Protein AF-A0A8C3E072-F1 (afdb_monomer_lite)

Sequence (134 aa):
MSSDFQHYSFRMPNIGFQNLPLNIYIVVFGTAIFVFILSLLFCCYLIRLRHQAHKELYAYKQICAVCLEEFKPKDELGICPCKHAFHRKCLIKWLEVRKVCPLCNMPVLQLAQLHGKPDPGPPQGPLPGSQNIV

Structure (mmCIF, N/CA/C/O backbone):
data_AF-A0A8C3E072-F1
#
_entry.id   AF-A0A8C3E072-F1
#
loop_
_atom_site.group_PDB
_atom_site.id
_atom_site.type_symbol
_atom_site.label_atom_id
_atom_site.label_alt_id
_atom_site.label_comp_id
_atom_site.label_asym_id
_atom_site.label_entity_id
_atom_site.label_seq_id
_atom_site.pdbx_PDB_ins_code
_atom_site.Cartn_x
_atom_site.Cartn_y
_atom_site.Cartn_z
_atom_site.occupancy
_atom_site.B_iso_or_equiv
_atom_site.auth_seq_id
_atom_site.auth_comp_id
_atom_site.auth_asym_id
_atom_site.auth_atom_id
_atom_site.pdbx_PDB_model_num
ATOM 1 N N . MET A 1 1 ? -7.994 -13.173 -83.113 1.00 45.25 1 MET A N 1
ATOM 2 C CA . MET A 1 1 ? -6.946 -14.092 -82.610 1.00 45.25 1 MET A CA 1
ATOM 3 C C . MET A 1 1 ? -5.665 -13.643 -83.281 1.00 45.25 1 MET A C 1
ATOM 5 O O . MET A 1 1 ? -5.692 -13.550 -84.495 1.00 45.25 1 MET A O 1
ATOM 9 N N . SER A 1 2 ? -4.636 -13.130 -82.617 1.00 37.00 2 SER A N 1
ATOM 10 C CA . SER A 1 2 ? -3.878 -13.613 -81.448 1.00 37.00 2 SER A CA 1
ATOM 11 C C . SER A 1 2 ? -3.078 -12.404 -80.913 1.00 37.00 2 SER A C 1
ATOM 13 O O . SER A 1 2 ? -2.469 -11.697 -81.703 1.00 37.00 2 SER A O 1
ATOM 15 N N . SER A 1 3 ? -3.320 -11.916 -79.693 1.00 45.97 3 SER A N 1
ATOM 16 C CA . SER A 1 3 ? -2.537 -12.198 -78.474 1.00 45.97 3 SER A CA 1
ATOM 17 C C . SER A 1 3 ? -1.018 -12.047 -78.641 1.00 45.97 3 SER A C 1
ATOM 19 O O . SER A 1 3 ? -0.361 -13.031 -78.951 1.00 45.97 3 SER A O 1
ATOM 21 N N . ASP A 1 4 ? -0.476 -10.866 -78.328 1.00 44.88 4 ASP A N 1
ATOM 22 C CA . ASP A 1 4 ? 0.868 -10.773 -77.750 1.00 44.88 4 ASP A CA 1
ATOM 23 C C . ASP A 1 4 ? 0.899 -9.711 -76.644 1.00 44.88 4 ASP A C 1
ATOM 25 O O . ASP A 1 4 ? 0.771 -8.502 -76.843 1.00 44.88 4 ASP A O 1
ATOM 29 N N . PHE A 1 5 ? 0.954 -10.253 -75.437 1.00 45.62 5 PHE A N 1
ATOM 30 C CA . PHE A 1 5 ? 1.151 -9.610 -74.153 1.00 45.62 5 PHE A CA 1
ATOM 31 C C . PHE A 1 5 ? 2.670 -9.575 -73.919 1.00 45.62 5 PHE A C 1
ATOM 33 O O . PHE A 1 5 ? 3.356 -10.473 -74.387 1.00 45.62 5 PHE A O 1
ATOM 40 N N . GLN A 1 6 ? 3.159 -8.638 -73.099 1.00 46.97 6 GLN A N 1
ATOM 41 C CA . GLN A 1 6 ? 4.551 -8.508 -72.610 1.00 46.97 6 GLN A CA 1
ATOM 42 C C . GLN A 1 6 ? 5.465 -7.580 -73.425 1.00 46.97 6 GLN A C 1
ATOM 44 O O . GLN A 1 6 ? 6.183 -8.019 -74.309 1.00 46.97 6 GLN A O 1
ATOM 49 N N . HIS A 1 7 ? 5.526 -6.304 -73.028 1.00 46.53 7 HIS A N 1
ATOM 50 C CA . HIS A 1 7 ? 6.793 -5.653 -72.643 1.00 46.53 7 HIS A CA 1
ATOM 51 C C . HIS A 1 7 ? 6.527 -4.238 -72.093 1.00 46.53 7 HIS A C 1
ATOM 53 O O . HIS A 1 7 ? 7.050 -3.236 -72.578 1.00 46.53 7 HIS A O 1
ATOM 59 N N . TYR A 1 8 ? 5.718 -4.125 -71.031 1.00 47.34 8 TYR A N 1
ATOM 60 C CA . TYR A 1 8 ? 5.879 -2.968 -70.153 1.00 47.34 8 TYR A CA 1
ATOM 61 C C . TYR A 1 8 ? 7.179 -3.218 -69.378 1.00 47.34 8 TYR A C 1
ATOM 63 O O . TYR A 1 8 ? 7.252 -4.005 -68.439 1.00 47.34 8 TYR A O 1
ATOM 71 N N . SER A 1 9 ? 8.266 -2.619 -69.850 1.00 47.91 9 SER A N 1
ATOM 72 C CA . SER A 1 9 ? 9.508 -2.565 -69.094 1.00 47.91 9 SER A CA 1
ATOM 73 C C . SER A 1 9 ? 9.251 -1.653 -67.898 1.00 47.91 9 SER A C 1
ATOM 75 O O . SER A 1 9 ? 9.415 -0.436 -67.983 1.00 47.91 9 SER A O 1
ATOM 77 N N . PHE A 1 10 ? 8.781 -2.221 -66.784 1.00 42.47 10 PHE A N 1
ATOM 78 C CA . PHE A 1 10 ? 8.817 -1.549 -65.490 1.00 42.47 10 PHE A CA 1
ATOM 79 C C . PHE A 1 10 ? 10.282 -1.501 -65.059 1.00 42.47 10 PHE A C 1
ATOM 81 O O . PHE A 1 10 ? 10.759 -2.292 -64.247 1.00 42.47 10 PHE A O 1
ATOM 88 N N . ARG A 1 11 ? 11.033 -0.598 -65.691 1.00 50.91 11 ARG A N 1
ATOM 89 C CA . ARG A 1 11 ? 12.387 -0.247 -65.297 1.00 50.91 11 ARG A CA 1
ATOM 90 C C . ARG A 1 11 ? 12.263 0.455 -63.950 1.00 50.91 11 ARG A C 1
ATOM 92 O O . ARG A 1 11 ? 12.093 1.669 -63.886 1.00 50.91 11 ARG A O 1
ATOM 99 N N . MET A 1 12 ? 12.312 -0.330 -62.877 1.00 50.84 12 MET A N 1
ATOM 100 C CA . MET A 1 12 ? 12.585 0.199 -61.548 1.00 50.84 12 MET A CA 1
ATOM 101 C C . MET A 1 12 ? 13.869 1.032 -61.658 1.00 50.84 12 MET A C 1
ATOM 103 O O . MET A 1 12 ? 14.860 0.531 -62.205 1.00 50.84 12 MET A O 1
ATOM 107 N N . PRO A 1 13 ? 13.880 2.297 -61.206 1.00 52.59 13 PRO A N 1
ATOM 108 C CA . PRO A 1 13 ? 15.124 3.030 -61.083 1.00 52.59 13 PRO A CA 1
ATOM 109 C C . PRO A 1 13 ? 16.059 2.194 -60.216 1.00 52.59 13 PRO A C 1
ATOM 111 O O . PRO A 1 13 ? 15.659 1.691 -59.166 1.00 52.59 13 PRO A O 1
ATOM 114 N N . ASN A 1 14 ? 17.287 2.005 -60.684 1.00 51.91 14 ASN A N 1
ATOM 115 C CA . ASN A 1 14 ? 18.350 1.390 -59.912 1.00 51.91 14 ASN A CA 1
ATOM 116 C C . ASN A 1 14 ? 18.610 2.302 -58.702 1.00 51.91 14 ASN A C 1
ATOM 118 O O . ASN A 1 14 ? 19.337 3.289 -58.802 1.00 51.91 14 ASN A O 1
ATOM 122 N N . ILE A 1 15 ? 17.930 2.034 -57.583 1.00 56.62 15 ILE A N 1
ATOM 123 C CA . ILE A 1 15 ? 18.230 2.653 -56.295 1.00 56.62 15 ILE A CA 1
ATOM 124 C C . ILE A 1 15 ? 19.592 2.079 -55.921 1.00 56.62 15 ILE A C 1
ATOM 126 O O . ILE A 1 15 ? 19.693 0.925 -55.507 1.00 56.62 15 ILE A O 1
ATOM 130 N N . GLY A 1 16 ? 20.640 2.856 -56.195 1.00 51.41 16 GLY A N 1
ATOM 131 C CA . GLY A 1 16 ? 22.029 2.430 -56.102 1.00 51.41 16 GLY A CA 1
ATOM 132 C C . GLY A 1 16 ? 22.314 1.672 -54.806 1.00 51.41 16 GLY A C 1
ATOM 133 O O . GLY A 1 16 ? 22.296 2.235 -53.712 1.00 51.41 16 GLY A O 1
ATOM 134 N N . PHE A 1 17 ? 22.637 0.389 -54.961 1.00 51.12 17 PHE A N 1
ATOM 135 C CA . PHE A 1 17 ? 22.998 -0.581 -53.920 1.00 51.12 17 PHE A CA 1
ATOM 136 C C . PHE A 1 17 ? 24.263 -0.215 -53.112 1.00 51.12 17 PHE A C 1
ATOM 138 O O . PHE A 1 17 ? 24.693 -0.977 -52.252 1.00 51.12 17 PHE A O 1
ATOM 145 N N . GLN A 1 18 ? 24.870 0.947 -53.353 1.00 54.28 18 GLN A N 1
ATOM 146 C CA . GLN A 1 18 ? 26.139 1.357 -52.747 1.00 54.28 18 GLN A CA 1
ATOM 147 C C . GLN A 1 18 ? 25.982 2.043 -51.377 1.00 54.28 18 GLN A C 1
ATOM 149 O O . GLN A 1 18 ? 26.940 2.083 -50.615 1.00 54.28 18 GLN A O 1
ATOM 154 N N . ASN A 1 19 ? 24.771 2.489 -51.012 1.00 56.34 19 ASN A N 1
ATOM 155 C CA . ASN A 1 19 ? 24.436 3.001 -49.667 1.00 56.34 19 ASN A CA 1
ATOM 156 C C . ASN A 1 19 ? 23.487 2.073 -48.887 1.00 56.34 19 ASN A C 1
ATOM 158 O O . ASN A 1 19 ? 23.008 2.415 -47.805 1.00 56.34 19 ASN A O 1
ATOM 162 N N . LEU A 1 20 ? 23.223 0.880 -49.427 1.00 61.16 20 LEU A N 1
ATOM 163 C CA . LEU A 1 20 ? 22.386 -0.140 -48.809 1.00 61.16 20 LEU A CA 1
ATOM 164 C C . LEU A 1 20 ? 22.819 -0.510 -47.374 1.00 61.16 20 LEU A C 1
ATOM 166 O O . LEU A 1 20 ? 21.934 -0.579 -46.525 1.00 61.16 20 LEU A O 1
ATOM 170 N N . PRO A 1 21 ? 24.121 -0.673 -47.038 1.00 73.00 21 PRO A N 1
ATOM 171 C CA . PRO A 1 21 ? 24.501 -1.017 -45.666 1.00 73.00 21 PRO A CA 1
ATOM 172 C C . PRO A 1 21 ? 24.212 0.111 -44.664 1.00 73.00 21 PRO A C 1
ATOM 174 O O . PRO A 1 21 ? 23.783 -0.176 -43.550 1.00 73.00 21 PRO A O 1
ATOM 177 N N . LEU A 1 22 ? 24.369 1.384 -45.051 1.00 78.25 22 LEU A N 1
ATOM 178 C CA . LEU A 1 22 ? 24.089 2.524 -44.169 1.00 78.25 22 LEU A CA 1
ATOM 179 C C . LEU A 1 22 ? 22.581 2.762 -44.006 1.00 78.25 22 LEU A C 1
ATOM 181 O O . LEU A 1 22 ? 22.112 2.989 -42.895 1.00 78.25 22 LEU A O 1
ATOM 185 N N . ASN A 1 23 ? 21.803 2.641 -45.084 1.00 76.81 23 ASN A N 1
ATOM 186 C CA . ASN A 1 23 ? 20.345 2.770 -45.023 1.00 76.81 23 ASN A CA 1
ATOM 187 C C . ASN A 1 23 ? 19.715 1.632 -44.207 1.00 76.81 23 ASN A C 1
ATOM 189 O O . ASN A 1 23 ? 18.830 1.879 -43.390 1.00 76.81 23 ASN A O 1
ATOM 193 N N . ILE A 1 24 ? 20.204 0.398 -44.376 1.00 84.69 24 ILE A N 1
ATOM 194 C CA . ILE A 1 24 ? 19.781 -0.746 -43.560 1.00 84.69 24 ILE A CA 1
ATOM 195 C C . ILE A 1 24 ? 20.155 -0.512 -42.094 1.00 84.69 24 ILE A C 1
ATOM 197 O O . ILE A 1 24 ? 19.319 -0.727 -41.221 1.00 84.69 24 ILE A O 1
ATOM 201 N N . TYR A 1 25 ? 21.362 -0.012 -41.813 1.00 84.81 25 TYR A N 1
ATOM 202 C CA . TYR A 1 25 ? 21.774 0.347 -40.457 1.00 84.81 25 TYR A CA 1
ATOM 203 C C . TYR A 1 25 ? 20.836 1.402 -39.851 1.00 84.81 25 TYR A C 1
ATOM 205 O O . TYR A 1 25 ? 20.302 1.192 -38.772 1.00 84.81 25 TYR A O 1
ATOM 213 N N . ILE A 1 26 ? 20.522 2.492 -40.551 1.00 86.88 26 ILE A N 1
ATOM 214 C CA . ILE A 1 26 ? 19.606 3.529 -40.042 1.00 86.88 26 ILE A CA 1
ATOM 215 C C . ILE A 1 26 ? 18.222 2.950 -39.711 1.00 86.88 26 ILE A C 1
ATOM 217 O O . ILE A 1 26 ? 17.650 3.291 -38.677 1.00 86.88 26 ILE A O 1
ATOM 221 N N . VAL A 1 27 ? 17.698 2.044 -40.540 1.00 89.31 27 VAL A N 1
ATOM 222 C CA . VAL A 1 27 ? 16.401 1.398 -40.289 1.00 89.31 27 VAL A CA 1
ATOM 223 C C . VAL A 1 27 ? 16.474 0.454 -39.091 1.00 89.31 27 VAL A C 1
ATOM 225 O O . VAL A 1 27 ? 15.602 0.510 -38.231 1.00 89.31 27 VAL A O 1
ATOM 228 N N . VAL A 1 28 ? 17.507 -0.383 -38.993 1.00 90.00 28 VAL A N 1
ATOM 229 C CA . VAL A 1 28 ? 17.673 -1.343 -37.888 1.00 90.00 28 VAL A CA 1
ATOM 230 C C . VAL A 1 28 ? 17.914 -0.626 -36.560 1.00 90.00 28 VAL A C 1
ATOM 232 O O . VAL A 1 28 ? 17.312 -0.973 -35.549 1.00 90.00 28 VAL A O 1
ATOM 235 N N . PHE A 1 29 ? 18.748 0.411 -36.549 1.00 93.25 29 PHE A N 1
ATOM 236 C CA . PHE A 1 29 ? 18.990 1.216 -35.354 1.00 93.25 29 PHE A CA 1
ATOM 237 C C . PHE A 1 29 ? 17.768 2.057 -35.000 1.00 93.25 29 PHE A C 1
ATOM 239 O O . PHE A 1 29 ? 17.416 2.153 -33.829 1.00 93.25 29 PHE A O 1
ATOM 246 N N . GLY A 1 30 ? 17.075 2.610 -35.996 1.00 93.38 30 GLY A N 1
ATOM 247 C CA . GLY A 1 30 ? 15.836 3.351 -35.795 1.00 93.38 30 GLY A CA 1
ATOM 248 C C . GLY A 1 30 ? 14.741 2.487 -35.177 1.00 93.38 30 GLY A C 1
ATOM 249 O O . GLY A 1 30 ? 14.139 2.888 -34.184 1.00 93.38 30 GLY A O 1
ATOM 250 N N . THR A 1 31 ? 14.517 1.277 -35.697 1.00 94.00 31 THR A N 1
ATOM 251 C CA . THR A 1 31 ? 13.529 0.350 -35.130 1.00 94.00 31 THR A CA 1
ATOM 252 C C . THR A 1 31 ? 13.959 -0.168 -33.764 1.00 94.00 31 THR A C 1
ATOM 254 O O . THR A 1 31 ? 13.121 -0.226 -32.870 1.00 94.00 31 THR A O 1
ATOM 257 N N . ALA A 1 32 ? 15.245 -0.459 -33.545 1.00 93.94 32 ALA A N 1
ATOM 258 C CA . ALA A 1 32 ? 15.752 -0.871 -32.238 1.00 93.94 32 ALA A CA 1
ATOM 259 C C . ALA A 1 32 ? 15.588 0.232 -31.179 1.00 93.94 32 ALA A C 1
ATOM 261 O O . ALA A 1 32 ? 15.094 -0.040 -30.086 1.00 93.94 32 ALA A O 1
ATOM 262 N N . ILE A 1 33 ? 15.933 1.483 -31.504 1.00 96.19 33 ILE A N 1
ATOM 263 C CA . ILE A 1 33 ? 15.748 2.637 -30.612 1.00 96.19 33 ILE A CA 1
ATOM 264 C C . ILE A 1 33 ? 14.262 2.879 -30.369 1.00 96.19 33 ILE A C 1
ATOM 266 O O . ILE A 1 33 ? 13.862 3.095 -29.231 1.00 96.19 33 ILE A O 1
ATOM 270 N N . PHE A 1 34 ? 13.429 2.809 -31.405 1.00 96.44 34 PHE A N 1
ATOM 271 C CA . PHE A 1 34 ? 11.990 2.992 -31.266 1.00 96.44 34 PHE A CA 1
ATOM 272 C C . PHE A 1 34 ? 11.369 1.920 -30.367 1.00 96.44 34 PHE A C 1
ATOM 274 O O . PHE A 1 34 ? 10.646 2.253 -29.433 1.00 96.44 34 PHE A O 1
ATOM 281 N N . VAL A 1 35 ? 11.706 0.646 -30.580 1.00 96.50 35 VAL A N 1
ATOM 282 C CA . VAL A 1 35 ? 11.262 -0.467 -29.731 1.00 96.50 35 VAL A CA 1
ATOM 283 C C . VAL A 1 35 ? 11.770 -0.294 -28.302 1.00 96.50 35 VAL A C 1
ATOM 285 O O . VAL A 1 35 ? 11.007 -0.491 -27.360 1.00 96.50 35 VAL A O 1
ATOM 288 N N . PHE A 1 36 ? 13.020 0.135 -28.121 1.00 97.06 36 PHE A N 1
ATOM 289 C CA . PHE A 1 36 ? 13.574 0.409 -26.800 1.00 97.06 36 PHE A CA 1
ATOM 290 C C . PHE A 1 36 ? 12.840 1.560 -26.101 1.00 97.06 36 PHE A C 1
ATOM 292 O O . PHE A 1 36 ? 12.435 1.412 -24.952 1.00 97.06 36 PHE A O 1
ATOM 299 N N . ILE A 1 37 ? 12.586 2.674 -26.795 1.00 96.69 37 ILE A N 1
ATOM 300 C CA . ILE A 1 37 ? 11.828 3.814 -26.265 1.00 96.69 37 ILE A CA 1
ATOM 301 C C . ILE A 1 37 ? 10.405 3.385 -25.917 1.00 96.69 37 ILE A C 1
ATOM 303 O O . ILE A 1 37 ? 9.952 3.667 -24.813 1.00 96.69 37 ILE A O 1
ATOM 307 N N . LEU A 1 38 ? 9.706 2.673 -26.803 1.00 96.06 38 LEU A N 1
ATOM 308 C CA . LEU A 1 38 ? 8.363 2.171 -26.518 1.00 96.06 38 LEU A CA 1
ATOM 309 C C . LEU A 1 38 ? 8.360 1.219 -25.323 1.00 96.06 38 LEU A C 1
ATOM 311 O O . LEU A 1 38 ? 7.481 1.323 -24.471 1.00 96.06 38 LEU A O 1
ATOM 315 N N . SER A 1 39 ? 9.358 0.342 -25.216 1.00 96.56 39 SER A N 1
ATOM 316 C CA . SER A 1 39 ? 9.517 -0.537 -24.062 1.00 96.56 39 SER A CA 1
ATOM 317 C C . SER A 1 39 ? 9.760 0.261 -22.785 1.00 96.56 39 SER A C 1
ATOM 319 O O . SER A 1 39 ? 9.147 -0.049 -21.771 1.00 96.56 39 SER A O 1
ATOM 321 N N . LEU A 1 40 ? 10.609 1.292 -22.804 1.00 96.62 40 LEU A N 1
ATOM 322 C CA . LEU A 1 40 ? 10.842 2.151 -21.643 1.00 96.62 40 LEU A CA 1
ATOM 323 C C . LEU A 1 40 ? 9.592 2.943 -21.265 1.00 96.62 40 LEU A C 1
ATOM 325 O O . LEU A 1 40 ? 9.258 3.012 -20.086 1.00 96.62 40 LEU A O 1
ATOM 329 N N . LEU A 1 41 ? 8.877 3.508 -22.237 1.00 96.25 41 LEU A N 1
ATOM 330 C CA . LEU A 1 41 ? 7.624 4.225 -22.007 1.00 96.25 41 LEU A CA 1
ATOM 331 C C . LEU A 1 41 ? 6.564 3.294 -21.421 1.00 96.25 41 LEU A C 1
ATOM 333 O O . LEU A 1 41 ? 5.914 3.657 -20.443 1.00 96.25 41 LEU A O 1
ATOM 337 N N . PHE A 1 42 ? 6.435 2.082 -21.959 1.00 96.38 42 PHE A N 1
ATOM 338 C CA . PHE A 1 42 ? 5.529 1.065 -21.443 1.00 96.38 42 PHE A CA 1
ATOM 339 C C . PHE A 1 42 ? 5.926 0.616 -20.032 1.00 96.38 42 PHE A C 1
ATOM 341 O O . PHE A 1 42 ? 5.085 0.603 -19.137 1.00 96.38 42 PHE A O 1
ATOM 348 N N . CYS A 1 43 ? 7.209 0.342 -19.784 1.00 96.75 43 CYS A N 1
ATOM 349 C CA . CYS A 1 43 ? 7.727 0.027 -18.453 1.00 96.75 43 CYS A CA 1
ATOM 350 C C . CYS A 1 43 ? 7.445 1.160 -17.461 1.00 96.75 43 CYS A C 1
ATOM 352 O O . CYS A 1 43 ? 6.923 0.911 -16.377 1.00 96.75 43 CYS A O 1
ATOM 354 N N . CYS A 1 44 ? 7.729 2.410 -17.830 1.00 95.44 44 CYS A N 1
ATOM 355 C CA . CYS A 1 44 ? 7.430 3.586 -17.019 1.00 95.44 44 CYS A CA 1
ATOM 356 C C . CYS A 1 44 ? 5.930 3.713 -16.746 1.00 95.44 44 CYS A C 1
ATOM 358 O O . CYS A 1 44 ? 5.542 3.978 -15.611 1.00 95.44 44 CYS A O 1
ATOM 360 N N . TYR A 1 45 ? 5.088 3.484 -17.753 1.00 95.06 45 TYR A N 1
ATOM 361 C CA . TYR A 1 45 ? 3.637 3.503 -17.615 1.00 95.06 45 TYR A CA 1
ATOM 362 C C . TYR A 1 45 ? 3.149 2.421 -16.641 1.00 95.06 45 TYR A C 1
ATOM 364 O O . TYR A 1 45 ? 2.442 2.739 -15.686 1.00 95.06 45 TYR A O 1
ATOM 372 N N . LEU A 1 46 ? 3.599 1.171 -16.791 1.00 92.81 46 LEU A N 1
ATOM 373 C CA . LEU A 1 46 ? 3.261 0.081 -15.870 1.00 92.81 46 LEU A CA 1
ATOM 374 C C . LEU A 1 46 ? 3.773 0.336 -14.449 1.00 92.81 46 LEU A C 1
ATOM 376 O O . LEU A 1 46 ? 3.059 0.088 -13.478 1.00 92.81 46 LEU A O 1
ATOM 380 N N . ILE A 1 47 ? 4.992 0.860 -14.301 1.00 91.75 47 ILE A N 1
ATOM 381 C CA . ILE A 1 47 ? 5.548 1.229 -12.995 1.00 91.75 47 ILE A CA 1
ATOM 382 C C . ILE A 1 47 ? 4.704 2.335 -12.355 1.00 91.75 47 ILE A C 1
ATOM 384 O O . ILE A 1 47 ? 4.409 2.248 -11.166 1.00 91.75 47 ILE A O 1
ATOM 388 N N . ARG A 1 48 ? 4.279 3.347 -13.120 1.00 90.31 48 ARG A N 1
ATOM 389 C CA . ARG A 1 48 ? 3.401 4.426 -12.642 1.00 90.31 48 ARG A CA 1
ATOM 390 C C . ARG A 1 48 ? 2.029 3.900 -12.226 1.00 90.31 48 ARG A C 1
ATOM 392 O O . ARG A 1 48 ? 1.580 4.245 -11.136 1.00 90.31 48 ARG A O 1
ATOM 399 N N . LEU A 1 49 ? 1.413 3.026 -13.024 1.00 85.94 49 LEU A N 1
ATOM 400 C CA . LEU A 1 49 ? 0.150 2.366 -12.675 1.00 85.94 49 LEU A CA 1
ATOM 401 C C . LEU A 1 49 ? 0.279 1.547 -11.386 1.00 85.94 49 LEU A C 1
ATOM 403 O O . LEU A 1 49 ? -0.533 1.688 -10.472 1.00 85.94 49 LEU A O 1
ATOM 407 N N . ARG A 1 50 ? 1.343 0.744 -11.269 1.00 84.94 50 ARG A N 1
ATOM 408 C CA . ARG A 1 50 ? 1.635 -0.029 -10.057 1.00 84.94 50 ARG A CA 1
ATOM 409 C C . ARG A 1 50 ? 1.860 0.885 -8.855 1.00 84.94 50 ARG A C 1
ATOM 411 O O . ARG A 1 50 ? 1.357 0.603 -7.773 1.00 84.94 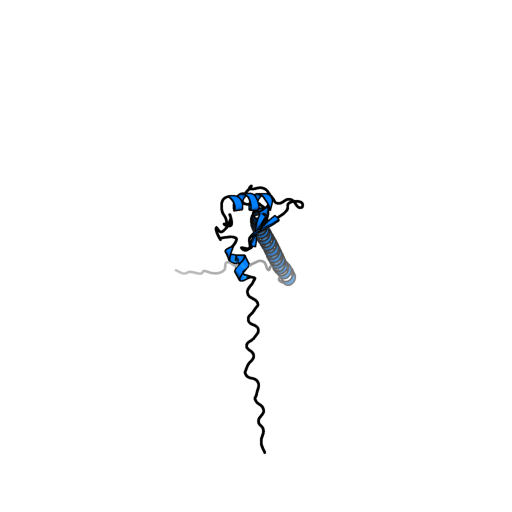50 ARG A O 1
ATOM 418 N N . HIS A 1 51 ? 2.585 1.986 -9.031 1.00 81.00 51 HIS A N 1
ATOM 419 C CA . HIS A 1 51 ? 2.836 2.948 -7.963 1.00 81.00 51 HIS A CA 1
ATOM 420 C C . HIS A 1 51 ? 1.543 3.627 -7.493 1.00 81.00 51 HIS A C 1
ATOM 422 O O . HIS A 1 51 ? 1.363 3.822 -6.294 1.00 81.00 51 HIS A O 1
ATOM 428 N N . GLN A 1 52 ? 0.624 3.947 -8.407 1.00 80.00 52 GLN A N 1
ATOM 429 C CA . GLN A 1 52 ? -0.676 4.516 -8.058 1.00 80.00 52 GLN A CA 1
ATOM 430 C C . GLN A 1 52 ? -1.523 3.520 -7.254 1.00 80.00 52 GLN A C 1
ATOM 432 O O . GLN A 1 52 ? -2.012 3.874 -6.186 1.00 80.00 52 GLN A O 1
ATOM 437 N N . ALA A 1 53 ? -1.594 2.255 -7.681 1.00 77.56 53 ALA A N 1
ATOM 438 C CA . ALA A 1 53 ? -2.290 1.209 -6.927 1.00 77.56 53 ALA A CA 1
ATOM 439 C C . ALA A 1 53 ? -1.673 0.968 -5.532 1.00 77.56 53 ALA A C 1
ATOM 441 O O . ALA A 1 53 ? -2.389 0.816 -4.543 1.00 77.56 53 ALA A O 1
ATOM 442 N N . HIS A 1 54 ? -0.340 0.980 -5.427 1.00 76.25 54 HIS A N 1
ATOM 443 C CA . HIS A 1 54 ? 0.349 0.842 -4.142 1.00 76.25 54 HIS A CA 1
ATOM 444 C C . HIS A 1 54 ? 0.162 2.057 -3.226 1.00 76.25 54 HIS A C 1
ATOM 446 O O . HIS A 1 54 ? 0.121 1.872 -2.012 1.00 76.25 54 HIS A O 1
ATOM 452 N N . LYS A 1 55 ? 0.042 3.275 -3.771 1.00 74.31 55 LYS A N 1
ATOM 453 C CA . LYS A 1 55 ? -0.187 4.490 -2.977 1.00 74.31 55 LYS A CA 1
ATOM 454 C C . LYS A 1 55 ? -1.548 4.450 -2.284 1.00 74.31 55 LYS A C 1
ATOM 456 O O . LYS A 1 55 ? -1.596 4.707 -1.088 1.00 74.31 55 LYS A O 1
ATOM 461 N N . GLU A 1 56 ? -2.607 4.060 -2.993 1.00 75.88 56 GLU A N 1
ATOM 462 C CA . GLU A 1 56 ? -3.957 3.931 -2.419 1.00 75.88 56 GLU A CA 1
ATOM 463 C C . GLU A 1 56 ? -4.001 2.852 -1.325 1.00 75.88 56 GLU A C 1
ATOM 465 O O . GLU A 1 56 ? -4.509 3.079 -0.227 1.00 75.88 56 GLU A O 1
ATOM 470 N N . LEU A 1 57 ? -3.384 1.691 -1.579 1.00 76.62 57 LEU A N 1
ATOM 471 C CA . LEU A 1 57 ? -3.338 0.601 -0.602 1.00 76.62 57 LEU A CA 1
ATOM 472 C C . LEU A 1 57 ? -2.465 0.939 0.618 1.00 76.62 57 LEU A C 1
ATOM 474 O O . LEU A 1 57 ? -2.798 0.561 1.743 1.00 76.62 57 LEU A O 1
ATOM 478 N N . TYR A 1 58 ? -1.352 1.652 0.420 1.00 72.94 58 TYR A N 1
ATOM 479 C CA . TYR A 1 58 ? -0.503 2.114 1.516 1.00 72.94 58 TYR A CA 1
ATOM 480 C C . TYR A 1 58 ? -1.193 3.210 2.331 1.00 72.94 58 TYR A C 1
ATOM 482 O O . TYR A 1 58 ? -1.144 3.144 3.554 1.00 72.94 58 TYR A O 1
ATOM 490 N N . ALA A 1 59 ? -1.889 4.152 1.685 1.00 69.62 59 ALA A N 1
ATOM 491 C CA . ALA A 1 59 ? -2.674 5.186 2.356 1.00 69.62 59 ALA A CA 1
ATOM 492 C C . ALA A 1 59 ? -3.777 4.574 3.232 1.00 69.62 59 ALA A C 1
ATOM 494 O O . ALA A 1 59 ? -3.844 4.887 4.415 1.00 69.62 59 ALA A O 1
ATOM 495 N N . TYR A 1 60 ? -4.546 3.606 2.717 1.00 69.56 60 TYR A N 1
ATOM 496 C CA . TYR A 1 60 ? -5.515 2.834 3.512 1.00 69.56 60 TYR A CA 1
ATOM 497 C C . TYR A 1 60 ? -4.873 2.171 4.743 1.00 69.56 60 TYR A C 1
ATOM 499 O O . TYR A 1 60 ? -5.443 2.187 5.833 1.00 69.56 60 TYR A O 1
ATOM 507 N N . LYS A 1 61 ? -3.661 1.621 4.599 1.00 72.81 61 LYS A N 1
ATOM 508 C CA . LYS A 1 61 ? -2.936 0.981 5.706 1.00 72.81 61 LYS A CA 1
ATOM 509 C C . LYS A 1 61 ? -2.421 1.983 6.749 1.00 72.81 61 LYS A C 1
ATOM 511 O O . LYS A 1 61 ? -2.069 1.566 7.850 1.00 72.81 61 LYS A O 1
ATOM 516 N N . GLN A 1 62 ? -2.377 3.272 6.412 1.00 83.81 62 GLN A N 1
ATOM 517 C CA . GLN A 1 62 ? -2.018 4.359 7.321 1.00 83.81 62 GLN A CA 1
ATOM 518 C C . GLN A 1 62 ? -3.241 5.037 7.962 1.00 83.81 62 GLN A C 1
ATOM 520 O O . GLN A 1 62 ? -3.075 6.041 8.645 1.00 83.81 62 GLN A O 1
ATOM 525 N N . ILE A 1 63 ? -4.456 4.514 7.766 1.00 88.44 63 ILE A N 1
ATOM 526 C CA . ILE A 1 63 ? -5.688 5.085 8.320 1.00 88.44 63 ILE A CA 1
ATOM 527 C C . ILE A 1 63 ? -6.222 4.182 9.434 1.00 88.44 63 ILE A C 1
ATOM 529 O O . ILE A 1 63 ? -6.316 2.960 9.303 1.00 88.44 63 ILE A O 1
ATOM 533 N N . CYS A 1 64 ? -6.622 4.782 10.551 1.00 90.19 6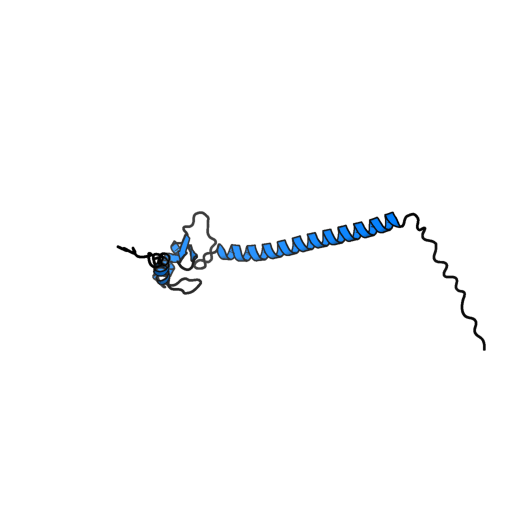4 CYS A N 1
ATOM 534 C CA . CYS A 1 64 ? -7.280 4.057 11.625 1.00 90.19 64 CYS A CA 1
ATOM 535 C C . CYS A 1 64 ? -8.736 3.745 11.249 1.00 90.19 64 CYS A C 1
ATOM 537 O O . CYS A 1 64 ? -9.561 4.648 11.194 1.00 90.19 64 CYS A O 1
ATOM 539 N N . ALA A 1 65 ? -9.107 2.469 11.101 1.00 88.38 65 ALA A N 1
ATOM 540 C CA . ALA A 1 65 ? -10.476 2.091 10.708 1.00 88.38 65 ALA A CA 1
ATOM 541 C C . ALA A 1 65 ? -11.577 2.411 11.749 1.00 88.38 65 ALA A C 1
ATOM 543 O O . ALA A 1 65 ? -12.752 2.192 11.477 1.00 88.38 65 ALA A O 1
ATOM 544 N N . VAL A 1 66 ? -11.215 2.896 12.945 1.00 88.62 66 VAL A N 1
ATOM 545 C CA . VAL A 1 66 ? -12.174 3.270 14.001 1.00 88.62 66 VAL A CA 1
ATOM 546 C C . VAL A 1 66 ? -12.556 4.751 13.926 1.00 88.62 66 VAL A C 1
ATOM 548 O O . VAL A 1 66 ? -13.729 5.073 14.070 1.00 88.62 66 VAL A O 1
ATOM 551 N N . CYS A 1 67 ? -11.587 5.652 13.724 1.00 90.94 67 CYS A N 1
ATOM 552 C CA . CYS A 1 67 ? -11.841 7.096 13.609 1.00 90.94 67 CYS A CA 1
ATOM 553 C C . CYS A 1 67 ? -11.732 7.633 12.175 1.00 90.94 67 CYS A C 1
ATOM 555 O O . CYS A 1 67 ? -12.080 8.784 11.948 1.00 90.94 67 CYS A O 1
ATOM 557 N N . LEU A 1 68 ? -11.285 6.807 11.223 1.00 88.56 68 LEU A N 1
ATOM 558 C CA . LEU A 1 68 ? -11.060 7.146 9.813 1.00 88.56 68 LEU A CA 1
ATOM 559 C C . LEU A 1 68 ? -10.028 8.267 9.588 1.00 88.56 68 LEU A C 1
ATOM 561 O O . LEU A 1 68 ? -10.019 8.899 8.537 1.00 88.56 68 LEU A O 1
ATOM 565 N N . GLU A 1 69 ? -9.131 8.482 10.553 1.00 89.25 69 GLU A N 1
ATOM 566 C CA . GLU A 1 69 ? -8.033 9.453 10.468 1.00 89.25 69 GLU A CA 1
ATOM 567 C C . GLU A 1 69 ? -6.693 8.766 10.164 1.00 89.25 69 GLU A C 1
ATOM 569 O O . GLU A 1 69 ? -6.463 7.623 10.575 1.00 89.25 69 GLU A O 1
ATOM 574 N N . GLU A 1 70 ? -5.799 9.478 9.475 1.00 88.38 70 GLU A N 1
ATOM 575 C CA . GLU A 1 70 ? -4.418 9.049 9.217 1.00 88.38 70 GLU A CA 1
ATOM 576 C C . GLU A 1 70 ? -3.581 9.006 10.506 1.00 88.38 70 GLU A C 1
ATOM 578 O O . GLU A 1 70 ? -3.692 9.889 11.360 1.00 88.38 70 GLU A O 1
ATOM 583 N N . PHE A 1 71 ? -2.700 8.009 10.623 1.00 88.38 71 PHE A N 1
ATOM 584 C CA . PHE A 1 71 ? -1.746 7.901 11.724 1.00 88.38 71 PHE A CA 1
ATOM 585 C C . PHE A 1 71 ? -0.723 9.036 11.660 1.00 88.38 71 PHE A C 1
ATOM 587 O O . PHE A 1 71 ? 0.020 9.171 10.684 1.00 88.38 71 PHE A O 1
ATOM 594 N N . LYS A 1 72 ? -0.614 9.829 12.727 1.00 85.62 72 LYS A N 1
ATOM 595 C CA . LYS A 1 72 ? 0.449 10.831 12.852 1.00 85.62 72 LYS A CA 1
ATOM 596 C C . LYS A 1 72 ? 1.690 10.182 13.466 1.00 85.62 72 LYS A C 1
ATOM 598 O O . LYS A 1 72 ? 1.575 9.284 14.298 1.00 85.62 72 LYS A O 1
ATOM 603 N N . PRO A 1 73 ? 2.903 10.679 13.166 1.00 76.44 73 PRO A N 1
ATOM 604 C CA . PRO A 1 73 ? 4.150 10.130 13.713 1.00 76.44 73 PRO A CA 1
ATOM 605 C C . PRO A 1 73 ? 4.258 10.193 15.248 1.00 76.44 73 PRO A C 1
ATOM 607 O O . PRO A 1 73 ? 5.159 9.588 15.819 1.00 76.44 73 PRO A O 1
ATOM 610 N N . LYS A 1 74 ? 3.370 10.933 15.922 1.00 81.81 74 LYS A N 1
ATOM 611 C CA . LYS A 1 74 ? 3.301 11.035 17.388 1.00 81.81 74 LYS A CA 1
ATOM 612 C C . LYS A 1 74 ? 2.165 10.214 18.004 1.00 81.81 74 LYS A C 1
ATOM 614 O O . LYS A 1 74 ? 2.005 10.246 19.222 1.00 81.81 74 LYS A O 1
ATOM 619 N N . ASP A 1 75 ? 1.366 9.527 17.194 1.00 85.31 75 ASP A N 1
ATOM 620 C CA . ASP A 1 75 ? 0.237 8.767 17.703 1.00 85.31 75 ASP A CA 1
ATOM 621 C C . ASP A 1 75 ? 0.692 7.413 18.244 1.00 85.31 75 ASP A C 1
ATOM 623 O O . ASP A 1 75 ? 1.449 6.671 17.618 1.00 85.31 75 ASP A O 1
ATOM 627 N N . GLU A 1 76 ? 0.196 7.069 19.428 1.00 87.19 76 GLU A N 1
ATOM 628 C CA . GLU A 1 76 ? 0.402 5.743 19.994 1.00 87.19 76 GLU A CA 1
ATOM 629 C C . GLU A 1 76 ? -0.457 4.735 19.230 1.00 87.19 76 GLU A C 1
ATOM 631 O O . GLU A 1 76 ? -1.685 4.860 19.191 1.00 87.19 76 GLU A O 1
ATOM 636 N N . LEU A 1 77 ? 0.173 3.711 18.655 1.00 88.88 77 LEU A N 1
ATOM 637 C CA . LEU A 1 77 ? -0.516 2.645 17.934 1.00 88.88 77 LEU A CA 1
ATOM 638 C C . LEU A 1 77 ? -0.734 1.430 18.837 1.00 88.88 77 LEU A C 1
ATOM 640 O O . LEU A 1 77 ? 0.173 0.953 19.514 1.00 88.88 77 LEU A O 1
ATOM 644 N N . GLY A 1 78 ? -1.957 0.912 18.828 1.00 86.00 78 GLY A N 1
ATOM 645 C CA . GLY A 1 78 ? -2.314 -0.380 19.392 1.00 86.00 78 GLY A CA 1
ATOM 646 C C . GLY A 1 78 ? -2.392 -1.424 18.284 1.00 86.00 78 GLY A C 1
ATOM 647 O O . GLY A 1 78 ? -3.188 -1.284 17.354 1.00 86.00 78 GLY A O 1
ATOM 648 N N . ILE A 1 79 ? -1.585 -2.478 18.388 1.00 85.12 79 ILE A N 1
ATOM 649 C CA . ILE A 1 79 ? -1.587 -3.594 17.439 1.00 85.12 79 ILE A CA 1
ATOM 650 C C . ILE A 1 79 ? -2.355 -4.758 18.066 1.00 85.12 79 ILE A C 1
ATOM 652 O O . ILE A 1 79 ? -1.996 -5.259 19.129 1.00 85.12 79 ILE A O 1
ATOM 656 N N . CYS A 1 80 ? -3.428 -5.191 17.408 1.00 84.38 80 CYS A N 1
ATOM 657 C CA . CYS A 1 80 ? -4.142 -6.407 17.781 1.00 84.38 80 CYS A CA 1
ATOM 658 C C . CYS A 1 80 ? -3.269 -7.639 17.486 1.00 84.38 80 CYS A C 1
ATOM 660 O O . CYS A 1 80 ? -2.476 -7.614 16.546 1.00 84.38 80 CYS A O 1
ATOM 662 N N . PRO A 1 81 ? -3.456 -8.773 18.176 1.00 82.19 81 PRO A N 1
ATOM 663 C CA . PRO A 1 81 ? -2.665 -9.973 17.912 1.00 82.19 81 PRO A CA 1
ATOM 664 C C . PRO A 1 81 ? -2.965 -10.615 16.543 1.00 82.19 81 PRO A C 1
ATOM 666 O O . PRO A 1 81 ? -2.178 -11.416 16.051 1.00 82.19 81 PRO A O 1
ATOM 669 N N . CYS A 1 82 ? -4.037 -10.190 15.862 1.00 83.69 82 CYS A N 1
ATOM 670 C CA . CYS A 1 82 ? -4.270 -10.451 14.436 1.00 83.69 82 CYS A CA 1
ATOM 671 C C . CYS A 1 82 ? -3.439 -9.554 13.487 1.00 83.69 82 CYS A C 1
ATOM 673 O O . CYS A 1 82 ? -3.663 -9.581 12.282 1.00 83.69 82 CYS A O 1
ATOM 675 N N . LYS A 1 83 ? -2.482 -8.774 14.016 1.00 83.38 83 LYS A N 1
ATOM 676 C CA . LYS A 1 83 ? -1.553 -7.859 13.318 1.00 83.38 83 LYS A CA 1
ATOM 677 C C . LYS A 1 83 ? -2.171 -6.584 12.726 1.00 83.38 83 LYS A C 1
ATOM 679 O O . LYS A 1 83 ? -1.485 -5.845 12.024 1.00 83.38 83 LYS A O 1
ATOM 684 N N . HIS A 1 84 ? -3.431 -6.285 13.030 1.00 88.31 84 HIS A N 1
ATOM 685 C CA . HIS A 1 84 ? -4.066 -5.024 12.643 1.00 88.31 84 HIS A CA 1
ATOM 686 C C . HIS A 1 84 ? -3.717 -3.887 13.609 1.00 88.31 84 HIS A C 1
ATOM 688 O O . HIS A 1 84 ? -3.792 -4.070 14.826 1.00 88.31 84 HIS A O 1
ATOM 694 N N . ALA A 1 85 ? -3.366 -2.722 13.064 1.00 87.88 85 ALA A N 1
ATOM 695 C CA . ALA A 1 85 ? -2.981 -1.534 13.820 1.00 87.88 85 ALA A CA 1
ATOM 696 C C . ALA A 1 85 ? -4.111 -0.497 13.850 1.00 87.88 85 ALA A C 1
ATOM 698 O O . ALA A 1 85 ? -4.795 -0.269 12.855 1.00 87.88 85 ALA A O 1
ATOM 699 N N . PHE A 1 86 ? -4.280 0.146 15.000 1.00 90.38 86 PHE A N 1
ATOM 700 C CA . PHE A 1 86 ? -5.232 1.231 15.230 1.00 90.38 86 PHE A CA 1
ATOM 701 C C . PHE A 1 86 ? -4.600 2.245 16.186 1.00 90.38 86 PHE A C 1
ATOM 703 O O . PHE A 1 86 ? -3.631 1.918 16.869 1.00 90.38 86 PHE A O 1
ATOM 710 N N . HIS A 1 87 ? -5.162 3.446 16.324 1.00 92.50 87 HIS A N 1
ATOM 711 C CA . HIS A 1 87 ? -4.776 4.323 17.430 1.00 92.50 87 HIS A CA 1
ATOM 712 C C . HIS A 1 87 ? -5.052 3.617 18.759 1.00 92.50 87 HIS A C 1
ATOM 714 O O . HIS A 1 87 ? -6.134 3.062 18.951 1.00 92.50 87 HIS A O 1
ATOM 720 N N . ARG A 1 88 ? -4.114 3.668 19.705 1.00 89.69 88 ARG A N 1
ATOM 721 C CA . ARG A 1 88 ? -4.236 3.026 21.020 1.00 89.69 88 ARG A CA 1
ATOM 722 C C . ARG A 1 88 ? -5.507 3.471 21.742 1.00 89.69 88 ARG A C 1
ATOM 724 O O . ARG A 1 88 ? -6.236 2.633 22.261 1.00 89.69 88 ARG A O 1
ATOM 731 N N . LYS A 1 89 ? -5.823 4.769 21.691 1.00 90.94 89 LYS A N 1
ATOM 732 C CA . LYS A 1 89 ? -7.058 5.345 22.254 1.00 90.94 89 LYS A CA 1
ATOM 733 C C . LYS A 1 89 ? -8.317 4.757 21.607 1.00 90.94 89 LYS A C 1
ATOM 735 O O . LYS A 1 89 ? -9.232 4.339 22.310 1.00 90.94 89 LYS A O 1
ATOM 740 N N . CYS A 1 90 ? -8.348 4.692 20.276 1.00 91.88 90 CYS A N 1
ATOM 741 C CA . CYS A 1 90 ? -9.473 4.131 19.529 1.00 91.88 90 CYS A CA 1
ATOM 742 C C . CYS A 1 90 ? -9.640 2.632 19.787 1.00 91.88 90 CYS A C 1
ATOM 744 O O . CYS A 1 90 ? -10.761 2.161 19.959 1.00 91.88 90 CYS A O 1
ATOM 746 N N . LEU A 1 91 ? -8.530 1.894 19.856 1.00 89.94 91 LEU A N 1
ATOM 747 C CA . LEU A 1 91 ? -8.536 0.466 20.138 1.00 89.94 91 LEU A CA 1
ATOM 748 C C . LEU A 1 91 ? -9.084 0.176 21.536 1.00 89.94 91 LEU A C 1
ATOM 750 O O . LEU A 1 91 ? -9.952 -0.677 21.674 1.00 89.94 91 LEU A O 1
ATOM 754 N N . ILE A 1 92 ? -8.617 0.893 22.563 1.00 88.19 92 ILE A N 1
ATOM 755 C CA . ILE A 1 92 ? -9.087 0.710 23.944 1.00 88.19 92 ILE A CA 1
ATOM 756 C C . ILE A 1 92 ? -10.593 0.975 24.029 1.00 88.19 92 ILE A C 1
ATOM 758 O O . ILE A 1 92 ? -11.336 0.102 24.473 1.00 88.19 92 ILE A O 1
ATOM 762 N N . LYS A 1 93 ? -11.052 2.117 23.501 1.00 90.69 93 LYS A N 1
ATOM 763 C CA . LYS A 1 93 ? -12.473 2.492 23.501 1.00 90.69 93 LYS A CA 1
ATOM 764 C C . LYS A 1 93 ? -13.351 1.488 22.748 1.00 90.69 93 LYS A C 1
ATOM 766 O O . LYS A 1 93 ? -14.471 1.204 23.158 1.00 90.69 93 LYS A O 1
ATOM 771 N N . TRP A 1 94 ? -12.851 0.914 21.654 1.00 90.88 94 TRP A N 1
ATOM 772 C CA . TRP A 1 94 ? -13.559 -0.147 20.937 1.00 90.88 94 TRP A CA 1
ATOM 773 C C . TRP A 1 94 ? -13.658 -1.431 21.768 1.00 90.88 94 TRP A C 1
ATOM 775 O O . TRP A 1 94 ? -14.735 -2.018 21.887 1.00 90.88 94 TRP A O 1
ATOM 785 N N . LEU A 1 95 ? -12.546 -1.847 22.384 1.00 87.12 95 LEU A N 1
ATOM 786 C CA . LEU A 1 95 ? -12.473 -3.057 23.202 1.00 87.12 95 LEU A CA 1
ATOM 787 C C . LEU A 1 95 ? -13.258 -2.954 24.513 1.00 87.12 95 LEU A C 1
ATOM 789 O O . LEU A 1 95 ? -13.544 -3.988 25.114 1.00 87.12 95 LEU A O 1
ATOM 793 N N . GLU A 1 96 ? -13.618 -1.761 24.975 1.00 87.12 96 GLU A N 1
ATOM 794 C CA . GLU A 1 96 ? -14.572 -1.584 26.077 1.00 87.12 96 GLU A CA 1
ATOM 795 C C . GLU A 1 96 ? -15.970 -2.095 25.703 1.00 87.12 96 GLU A C 1
ATOM 797 O O . GLU A 1 96 ? -16.634 -2.704 26.536 1.00 87.12 96 GLU A O 1
ATOM 802 N N . VAL A 1 97 ? -16.380 -1.933 24.439 1.00 87.50 97 VAL A N 1
ATOM 803 C CA . VAL A 1 97 ? -17.707 -2.339 23.950 1.00 87.50 97 VAL A CA 1
ATOM 804 C C . VAL A 1 97 ? -17.685 -3.744 23.345 1.00 87.50 97 VAL A C 1
ATOM 806 O O . VAL A 1 97 ? -18.562 -4.560 23.619 1.00 87.50 97 VAL A O 1
ATOM 809 N N . ARG A 1 98 ? -16.691 -4.049 22.499 1.00 84.25 98 ARG A N 1
ATOM 810 C CA . ARG A 1 98 ? -16.572 -5.336 21.798 1.00 84.25 98 ARG A CA 1
ATOM 811 C C . ARG A 1 98 ? -15.131 -5.830 21.811 1.00 84.25 98 ARG A C 1
ATOM 813 O O . ARG A 1 98 ? -14.256 -5.208 21.225 1.00 84.25 98 ARG A O 1
ATOM 820 N N . LYS A 1 99 ? -14.878 -7.010 22.388 1.00 85.31 99 LYS A N 1
ATOM 821 C CA . LYS A 1 99 ? -13.536 -7.631 22.499 1.00 85.31 99 LYS A CA 1
ATOM 822 C C . LYS A 1 99 ? -13.011 -8.253 21.187 1.00 85.31 99 LYS A C 1
ATOM 824 O O . LYS A 1 99 ? -12.252 -9.224 21.217 1.00 85.31 99 LYS A O 1
ATOM 829 N N . VAL A 1 100 ? -13.405 -7.710 20.037 1.00 88.56 100 VAL A N 1
ATOM 830 C CA . VAL A 1 100 ? -13.062 -8.213 18.697 1.00 88.56 100 VAL A CA 1
ATOM 831 C C . VAL A 1 100 ? -12.355 -7.146 17.868 1.00 88.56 100 VAL A C 1
ATOM 833 O O . VAL A 1 100 ? -12.561 -5.951 18.073 1.00 88.56 100 VAL A O 1
ATOM 836 N N . CYS A 1 101 ? -11.532 -7.571 16.914 1.00 88.69 101 CYS A N 1
ATOM 837 C CA . CYS A 1 101 ? -10.856 -6.669 15.988 1.00 88.69 101 CYS A CA 1
ATOM 838 C C . CYS A 1 101 ? -11.861 -5.989 15.029 1.00 88.69 101 CYS A C 1
ATOM 840 O O . CYS A 1 101 ? -12.608 -6.711 14.371 1.00 88.69 101 CYS A O 1
ATOM 842 N N . PRO A 1 102 ? -11.833 -4.651 14.860 1.00 87.12 102 PRO A N 1
ATOM 843 C CA . PRO A 1 102 ? -12.713 -3.934 13.925 1.00 87.12 102 PRO A CA 1
ATOM 844 C C . PRO A 1 102 ? -12.582 -4.350 12.451 1.00 87.12 102 PRO A C 1
ATOM 846 O O . PRO A 1 102 ? -13.512 -4.149 11.681 1.00 87.12 102 PRO A O 1
ATOM 849 N N . LEU A 1 103 ? -11.425 -4.897 12.048 1.00 86.19 103 LEU A N 1
ATOM 850 C CA . LEU A 1 103 ? -11.136 -5.252 10.650 1.00 86.19 103 LEU A CA 1
ATOM 851 C C . LEU A 1 103 ? -11.486 -6.703 10.305 1.00 86.19 103 LEU A C 1
ATOM 853 O O . LEU A 1 103 ? -11.923 -6.978 9.195 1.00 86.19 103 LEU A O 1
ATOM 857 N N . CYS A 1 104 ? -11.274 -7.642 11.230 1.00 87.12 104 CYS A N 1
ATOM 858 C CA . CYS A 1 104 ? -11.445 -9.074 10.954 1.00 87.12 104 CYS A CA 1
ATOM 859 C C . CYS A 1 104 ? -12.411 -9.795 11.898 1.00 87.12 104 CYS A C 1
ATOM 861 O O . CYS A 1 104 ? -12.552 -11.008 11.793 1.00 87.12 104 CYS A O 1
ATOM 863 N N . ASN A 1 105 ? -13.039 -9.088 12.843 1.00 86.06 105 ASN A N 1
ATOM 864 C CA . ASN A 1 105 ? -13.952 -9.633 13.855 1.00 86.06 105 ASN A CA 1
ATOM 865 C C . ASN A 1 105 ? -13.383 -10.775 14.721 1.00 86.06 105 ASN A C 1
ATOM 867 O O . ASN A 1 105 ? -14.117 -11.399 15.484 1.00 86.06 105 ASN A O 1
ATOM 871 N N . MET A 1 106 ? -12.069 -11.013 14.675 1.00 83.00 106 MET A N 1
ATOM 872 C CA . MET A 1 106 ? -11.411 -12.014 15.513 1.00 83.00 106 MET A CA 1
ATOM 873 C C . MET A 1 106 ? -11.293 -11.528 16.965 1.00 83.00 106 MET A C 1
ATOM 875 O O . MET A 1 106 ? -10.948 -10.359 17.186 1.00 83.00 106 MET A O 1
ATOM 879 N N . PRO A 1 107 ? -11.523 -12.400 17.963 1.00 80.75 107 PRO A N 1
ATOM 880 C CA . PRO A 1 107 ? -11.378 -12.053 19.371 1.00 80.75 107 PRO A CA 1
ATOM 881 C C . PRO A 1 107 ? -9.922 -11.725 19.710 1.00 80.75 107 PRO A C 1
ATOM 883 O O . PRO A 1 107 ? -9.003 -12.501 19.442 1.00 80.75 107 PRO A O 1
ATOM 886 N N . VAL A 1 108 ? -9.708 -10.573 20.348 1.00 77.00 108 VAL A N 1
ATOM 887 C CA . VAL A 1 108 ? -8.363 -10.078 20.693 1.00 77.00 108 VAL A CA 1
ATOM 888 C C . VAL A 1 108 ? -7.687 -10.945 21.764 1.00 77.00 108 VAL A C 1
ATOM 890 O O . VAL A 1 108 ? -6.467 -11.002 21.826 1.00 77.00 108 VAL A O 1
ATOM 893 N N . LEU A 1 109 ? -8.450 -11.684 22.570 1.00 69.25 109 LEU A N 1
ATOM 894 C CA . LEU A 1 109 ? -7.907 -12.529 23.641 1.00 69.25 109 LEU A CA 1
ATOM 895 C C . LEU A 1 109 ? -7.343 -13.873 23.147 1.00 69.25 109 LEU A C 1
ATOM 897 O O . LEU A 1 109 ? -6.477 -14.451 23.796 1.00 69.25 109 LEU A O 1
ATOM 901 N N . GLN A 1 110 ? -7.786 -14.365 21.990 1.00 56.56 110 GLN A N 1
ATOM 902 C CA . GLN A 1 110 ? -7.568 -15.765 21.604 1.00 56.56 110 GLN A CA 1
ATOM 903 C C . GLN A 1 110 ? -6.216 -16.024 20.921 1.00 56.56 110 GLN A C 1
ATOM 905 O O . GLN A 1 110 ? -5.782 -17.164 20.802 1.00 56.56 110 GLN A O 1
ATOM 910 N N . LEU A 1 111 ? -5.516 -14.968 20.499 1.00 53.12 111 LEU A N 1
ATOM 911 C CA . LEU A 1 111 ? -4.236 -15.074 19.787 1.00 53.12 111 LEU A CA 1
ATOM 912 C C . LEU A 1 111 ? -3.007 -14.843 20.684 1.00 53.12 111 LEU A C 1
ATOM 914 O O . LEU A 1 111 ? -1.911 -15.259 20.319 1.00 53.12 111 LEU A O 1
ATOM 918 N N . ALA A 1 112 ? -3.169 -14.258 21.879 1.00 53.81 112 ALA A N 1
ATOM 919 C CA . ALA A 1 112 ? -2.080 -14.177 22.861 1.00 53.81 112 ALA A CA 1
ATOM 920 C C . ALA A 1 112 ? -1.654 -15.571 23.365 1.00 53.81 112 ALA A C 1
ATOM 922 O O . ALA A 1 112 ? -0.505 -15.776 23.741 1.00 53.81 112 ALA A O 1
ATOM 923 N N . GLN A 1 113 ? -2.564 -16.546 23.310 1.00 51.16 113 GLN A N 1
ATOM 924 C CA . GLN A 1 113 ? -2.318 -17.921 23.744 1.00 51.16 113 GLN A CA 1
ATOM 925 C C . GLN A 1 113 ? -1.604 -18.780 22.684 1.00 51.16 113 GLN A C 1
ATOM 927 O O . GLN A 1 113 ? -1.051 -19.820 23.027 1.00 51.16 113 GLN A O 1
ATOM 932 N N . LEU A 1 114 ? -1.558 -18.350 21.415 1.00 53.22 114 LEU A N 1
ATOM 933 C CA . LEU A 1 114 ? -0.855 -19.082 20.348 1.00 53.22 114 LEU A CA 1
ATOM 934 C C . LEU A 1 114 ? 0.627 -18.707 20.227 1.00 53.22 114 LEU A C 1
ATOM 936 O O . LEU A 1 114 ? 1.431 -1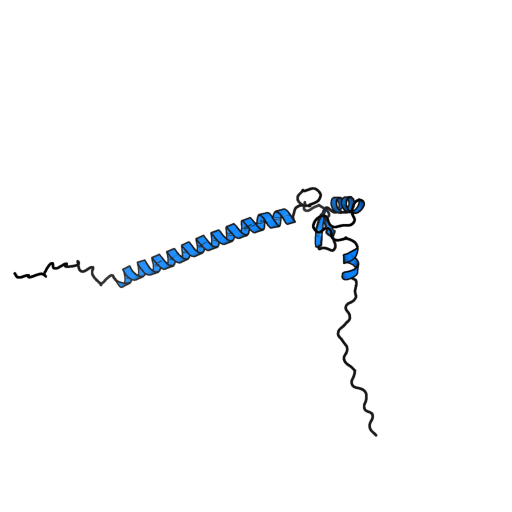9.554 19.859 1.00 53.22 114 LEU A O 1
ATOM 940 N N . HIS A 1 115 ? 1.018 -17.483 20.591 1.00 51.97 115 HIS A N 1
ATOM 941 C CA . HIS A 1 115 ? 2.434 -17.085 20.674 1.00 51.97 115 HIS A CA 1
ATOM 942 C C . HIS A 1 115 ? 3.099 -17.461 22.016 1.00 51.97 115 HIS A C 1
ATOM 944 O O . HIS A 1 115 ? 4.244 -17.095 22.255 1.00 51.97 115 HIS A O 1
ATOM 950 N N . GLY A 1 116 ? 2.384 -18.179 22.891 1.00 43.16 116 GLY A N 1
ATOM 951 C CA . GLY A 1 116 ? 2.850 -18.631 24.205 1.00 43.16 116 GLY A CA 1
ATOM 952 C C . GLY A 1 116 ? 2.982 -20.150 24.343 1.00 43.16 116 GLY A C 1
ATOM 953 O O . GLY A 1 116 ? 3.036 -20.644 25.466 1.00 43.16 116 GLY A O 1
ATOM 954 N N . LYS A 1 117 ? 3.008 -20.911 23.240 1.00 36.75 117 LYS A N 1
ATOM 955 C CA . LYS A 1 117 ? 3.443 -22.310 23.299 1.00 36.75 117 LYS A CA 1
ATOM 956 C C . LYS A 1 117 ? 4.972 -22.308 23.164 1.00 36.75 117 LYS A C 1
ATOM 958 O O . LYS A 1 117 ? 5.441 -21.894 22.106 1.00 36.75 117 LYS A O 1
ATOM 963 N N . PRO A 1 118 ? 5.758 -22.711 24.183 1.00 45.12 118 PRO A N 1
ATOM 964 C CA . PRO A 1 118 ? 7.166 -22.999 23.946 1.00 45.12 118 PRO A CA 1
ATOM 965 C C . PRO A 1 118 ? 7.218 -24.073 22.859 1.00 45.12 118 PRO A C 1
ATOM 967 O O . PRO A 1 118 ? 6.464 -25.051 22.928 1.00 45.12 118 PRO A O 1
ATOM 970 N N . ASP A 1 119 ? 8.030 -23.846 21.828 1.00 50.91 119 ASP A N 1
ATOM 971 C CA . ASP A 1 119 ? 8.275 -24.828 20.776 1.00 50.91 119 ASP A CA 1
ATOM 972 C C . ASP A 1 119 ? 8.498 -26.206 21.421 1.00 50.91 119 ASP A C 1
ATOM 974 O O . ASP A 1 119 ? 9.330 -26.325 22.330 1.00 50.91 119 ASP A O 1
ATOM 978 N N . PRO A 1 120 ? 7.786 -27.269 21.001 1.00 50.91 120 PRO A N 1
ATOM 979 C CA . PRO A 1 120 ? 8.302 -28.600 21.234 1.00 50.91 120 PRO A CA 1
ATOM 980 C C . PRO A 1 120 ? 9.628 -28.648 20.478 1.00 50.91 120 PRO A C 1
ATOM 982 O O . PRO A 1 120 ? 9.651 -28.585 19.248 1.00 50.91 120 PRO A O 1
ATOM 985 N N . GLY A 1 121 ? 10.730 -28.672 21.230 1.00 52.84 121 GLY A N 1
ATOM 986 C CA . GLY A 1 121 ? 12.063 -28.842 20.676 1.00 52.84 121 GLY A CA 1
ATOM 987 C C . GLY A 1 121 ? 12.128 -30.055 19.737 1.00 52.84 121 GLY A C 1
ATOM 988 O O . GLY A 1 121 ? 11.233 -30.909 19.750 1.00 52.84 121 GLY A O 1
ATOM 989 N N . PRO A 1 122 ? 13.178 -30.145 18.908 1.00 56.75 122 PRO A N 1
ATOM 990 C CA . PRO A 1 122 ? 13.289 -31.197 17.909 1.00 56.75 122 PRO A CA 1
ATOM 991 C C . PRO A 1 122 ? 13.163 -32.580 18.569 1.00 56.75 122 PRO A C 1
ATOM 993 O O . PRO A 1 122 ? 13.656 -32.755 19.688 1.00 56.75 122 PRO A O 1
ATOM 996 N N . PRO A 1 123 ? 12.545 -33.574 17.905 1.00 49.72 123 PRO A N 1
ATOM 997 C CA . PRO A 1 123 ? 12.496 -34.932 18.426 1.00 49.72 123 PRO A CA 1
ATOM 998 C C . PRO A 1 123 ? 13.924 -35.448 18.635 1.00 49.72 123 PRO A C 1
ATOM 1000 O O . PRO A 1 123 ? 14.663 -35.681 17.679 1.00 49.72 123 PRO A O 1
ATOM 1003 N N . GLN A 1 124 ? 14.325 -35.608 19.897 1.00 49.38 124 GLN A N 1
ATOM 1004 C CA . GLN A 1 124 ? 15.537 -36.335 20.247 1.00 49.38 124 GLN A CA 1
ATOM 1005 C C . GLN A 1 124 ? 15.277 -37.809 19.935 1.00 49.38 124 GLN A C 1
ATOM 1007 O O . GLN A 1 124 ? 14.482 -38.469 20.605 1.00 49.38 124 GLN A O 1
ATOM 1012 N N . GLY A 1 125 ? 15.900 -38.301 18.863 1.00 50.0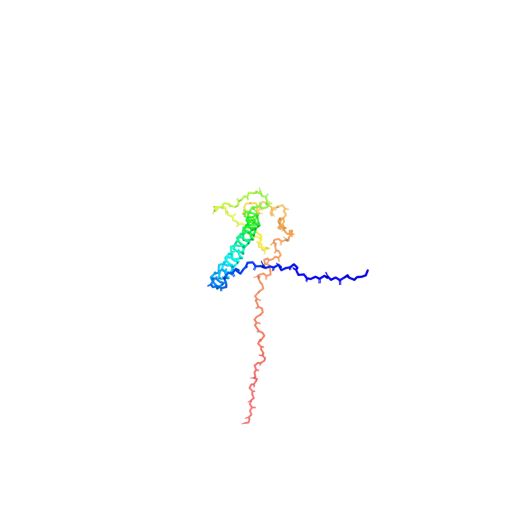3 125 GLY A N 1
ATOM 1013 C CA . GLY A 1 125 ? 15.937 -39.727 18.565 1.00 50.03 125 GLY A CA 1
ATOM 1014 C C . GLY A 1 125 ? 16.566 -40.511 19.728 1.00 50.03 125 GLY A C 1
ATOM 1015 O O . GLY A 1 125 ? 17.338 -39.936 20.501 1.00 50.03 125 GLY A O 1
ATOM 1016 N N . PRO A 1 126 ? 16.245 -41.807 19.880 1.00 47.16 126 PRO A N 1
ATOM 1017 C CA . PRO A 1 126 ? 16.793 -42.631 20.950 1.00 47.16 126 PRO A CA 1
ATOM 1018 C C . PRO A 1 126 ? 18.324 -42.595 20.955 1.00 47.16 126 PRO A C 1
ATOM 1020 O O . PRO A 1 126 ? 18.967 -42.859 19.938 1.00 47.16 126 PRO A O 1
ATOM 1023 N N . LEU A 1 127 ? 18.899 -42.274 22.114 1.00 58.94 127 LEU A N 1
ATOM 1024 C CA . LEU A 1 127 ? 20.326 -42.425 22.383 1.00 58.94 127 LEU A CA 1
ATOM 1025 C C . LEU A 1 127 ? 20.724 -43.894 22.137 1.00 58.94 127 LEU A C 1
ATOM 1027 O O . LEU A 1 127 ? 20.033 -44.786 22.640 1.00 58.94 127 LEU A O 1
ATOM 1031 N N . PRO 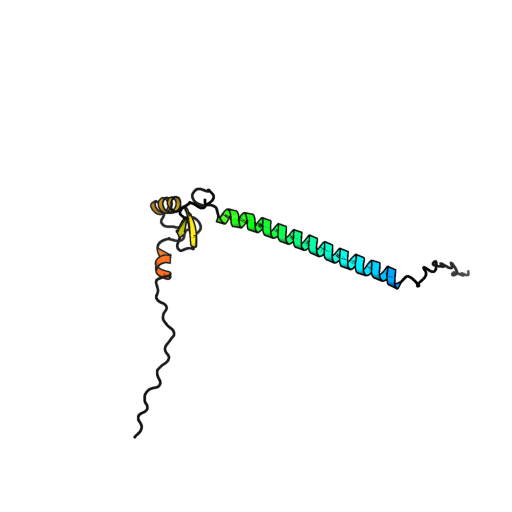A 1 128 ? 21.811 -44.185 21.398 1.00 44.66 128 PRO A N 1
ATOM 1032 C CA . PRO A 1 128 ? 22.310 -45.544 21.290 1.00 44.66 128 PRO A CA 1
ATOM 1033 C C . PRO A 1 128 ? 22.803 -45.991 22.666 1.00 44.66 128 PRO A C 1
ATOM 1035 O O . PRO A 1 128 ? 23.746 -45.435 23.231 1.00 44.66 128 PRO A O 1
ATOM 1038 N N . GLY A 1 129 ? 22.093 -46.977 23.210 1.00 45.91 129 GLY A N 1
ATOM 1039 C CA . GLY A 1 129 ? 22.410 -47.622 24.468 1.00 45.91 129 GLY A CA 1
ATOM 1040 C C . GLY A 1 129 ? 23.818 -48.202 24.458 1.00 45.91 129 GLY A C 1
ATOM 1041 O O . GLY A 1 129 ? 24.273 -48.798 23.482 1.00 45.91 129 GLY A O 1
ATOM 1042 N N . SER A 1 130 ? 24.474 -48.035 25.598 1.00 56.81 130 SER A N 1
ATOM 1043 C CA . SER A 1 130 ? 25.635 -48.793 26.035 1.00 56.81 130 SER A CA 1
ATOM 1044 C C . SER A 1 130 ? 25.439 -50.289 25.776 1.00 56.81 130 SER A C 1
ATOM 1046 O O . SER A 1 130 ? 24.659 -50.945 26.470 1.00 56.81 130 SER A O 1
ATOM 1048 N N . GLN A 1 131 ? 26.169 -50.838 24.810 1.00 55.84 131 GLN A N 1
ATOM 1049 C CA . GLN A 1 131 ? 26.416 -52.273 24.765 1.00 55.84 131 GLN A CA 1
ATOM 1050 C C . GLN A 1 131 ? 27.663 -52.563 25.600 1.00 55.84 131 GLN A C 1
ATOM 1052 O O . GLN A 1 131 ? 28.788 -52.336 25.168 1.00 55.84 131 GLN A O 1
ATOM 1057 N N . ASN A 1 132 ? 27.425 -53.041 26.821 1.00 49.06 132 ASN A N 1
ATOM 1058 C CA . ASN A 1 132 ? 28.399 -53.819 27.576 1.00 49.06 132 ASN A CA 1
ATOM 1059 C C . ASN A 1 132 ? 28.533 -55.192 26.907 1.00 49.06 132 ASN A C 1
ATOM 1061 O O . ASN A 1 132 ? 27.520 -55.877 26.757 1.00 49.06 132 ASN A O 1
ATOM 1065 N N . ILE A 1 133 ? 29.753 -55.613 26.564 1.00 54.66 133 ILE A N 1
ATOM 1066 C CA . ILE A 1 133 ? 30.074 -57.011 26.245 1.00 54.66 133 ILE A CA 1
ATOM 1067 C C . ILE A 1 133 ? 31.416 -57.372 26.901 1.00 54.66 133 ILE A C 1
ATOM 1069 O O . ILE A 1 133 ? 32.447 -56.851 26.489 1.00 54.66 133 ILE A O 1
ATOM 1073 N N . VAL A 1 134 ? 31.295 -58.285 27.880 1.00 52.78 134 VAL A N 1
ATOM 1074 C CA . VAL A 1 134 ? 32.241 -59.284 28.436 1.00 52.78 134 VAL A CA 1
ATOM 1075 C C . VAL A 1 134 ? 33.531 -58.793 29.090 1.00 52.78 134 VAL A C 1
ATOM 1077 O O . VAL A 1 134 ? 34.441 -58.315 28.386 1.00 52.78 134 VAL A O 1
#

pLDDT: mean 74.42, std 18.39, range [36.75, 97.06]

Organism: Corvus moneduloides (NCBI:txid1196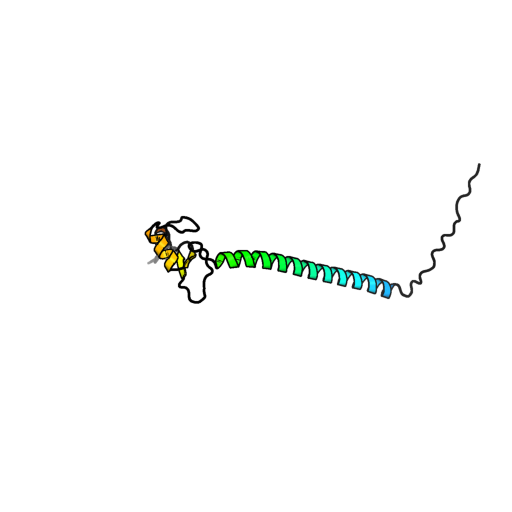302)

Foldseek 3Di:
DDDDDDDPPPPDPCPDPPCVVVVVVCVVVVVVVVVVVVVVVVVVVVVVVVVVVVVVVVQVLQAAPQVRHGDDPPFDWDAQLVRRIHGPVSVVVVCVPPQADPPPRHGSPPNVVVVPDDPPPDPDDDDPDDDDDD

InterPro domains:
  IPR001841 Zinc finger, RING-type [PF13639] (63-105)
  IPR001841 Zinc finger, RING-type [PS50089] (64-105)
  IPR001841 Zinc finger, RING-type [SM00184] (64-104)
  IPR011016 Zinc finger, RING-CH-type [SM00744] (63-105)
  IPR013083 Zinc finger, RING/FYVE/PHD-type [G3DSA:3.30.40.10] (50-117)
  IPR048025 RING finger protein 24, RING finger, H2 subclass [cd16675] (62-114)
  IPR050731 HRD1 family E3 ubiquitin-protein ligases [PTHR22763] (56-127)

Radius of gyration: 37.49 Å; chains: 1; bounding box: 50×70×111 Å

Secondary structure (DSSP, 8-state):
----------------TTSHHHHHHHHHHHHHHHHHHHHHHHHHHHHHHHHHHHHHHHHHHTB-TTT-PBPPTTPPEEEPTTS-EEEHHHHHHHHHH-SB-TTT--BTTSSTTTTTS-------PPP-------